Protein AF-A0A7S3K540-F1 (afdb_monomer)

Sequence (137 aa):
GKLEIETKPHGHGDVHTLLHQHGVIQKWAKMEKRWVIFFQDTNALVFRALPSALGVSVRKDFDVNSICVPRKPGEAMGGIATLTNEAVNQKITINVEYNQLDPLLKASWNENGDVADKSGNSFFPGNSNIILIKVST

Mean predicted aligned error: 4.02 Å

InterPro domains:
  IPR029044 Nucleotide-diphospho-sugar transferases [G3DSA:3.90.550.10] (1-137)
  IPR029044 Nucleotide-diphospho-sugar transferases [SSF53448] (2-135)
  IPR039741 UDP-sugar pyrophosphorylase [PTHR11952] (6-134)

Solvent-accessible surface area (backbone atoms only — not comparable to full-atom values): 8252 Å² total; per-residue (Å²): 126,102,81,72,82,90,81,75,85,92,56,82,70,52,57,59,58,53,35,58,77,68,46,46,60,62,51,38,47,76,68,70,41,56,66,48,75,49,72,59,97,84,55,77,69,52,69,75,47,46,65,58,52,50,55,46,32,65,76,67,69,44,62,64,47,71,49,62,44,91,27,50,50,87,44,98,48,23,27,45,44,74,50,70,44,75,93,75,72,44,76,48,78,42,78,35,52,43,91,53,38,37,66,50,26,34,74,74,75,34,79,85,24,58,48,58,46,99,88,61,27,27,86,41,40,18,52,69,68,28,40,37,36,52,63,68,131

Radius of gyration: 18.24 Å; Cα contacts (8 Å, |Δi|>4): 176; chains: 1; bounding box: 40×59×42 Å

Structure (mmCIF, N/CA/C/O backbone):
data_AF-A0A7S3K540-F1
#
_entry.id   AF-A0A7S3K540-F1
#
loop_
_atom_site.group_PDB
_atom_site.id
_atom_site.type_symbol
_atom_site.label_atom_id
_atom_site.label_alt_id
_atom_site.label_comp_id
_atom_site.label_asym_id
_atom_site.label_entity_id
_atom_site.label_seq_id
_atom_site.pdbx_PDB_ins_code
_atom_site.Cartn_x
_atom_site.Cartn_y
_atom_site.Cartn_z
_atom_site.occupancy
_atom_site.B_iso_or_equiv
_atom_site.auth_seq_id
_atom_site.auth_comp_id
_atom_site.auth_asym_id
_atom_site.auth_atom_id
_atom_site.pdbx_PDB_model_num
ATOM 1 N N . GLY A 1 1 ? -8.451 41.024 10.438 1.00 51.84 1 GLY A N 1
ATOM 2 C CA . GLY A 1 1 ? -7.221 41.783 10.751 1.00 51.84 1 GLY A CA 1
ATOM 3 C C . GLY A 1 1 ? -6.038 40.921 10.366 1.00 51.84 1 GLY A C 1
ATOM 4 O O . GLY A 1 1 ? -6.120 39.719 10.538 1.00 51.84 1 GLY A O 1
ATOM 5 N N . LYS A 1 2 ? -4.993 41.496 9.768 1.00 71.31 2 LYS A N 1
ATOM 6 C CA . LYS A 1 2 ? -3.920 40.785 9.044 1.00 71.31 2 LYS A CA 1
ATOM 7 C C . LYS A 1 2 ? -2.834 40.191 9.976 1.00 71.31 2 LYS A C 1
ATOM 9 O O . LYS A 1 2 ? -1.682 40.592 9.887 1.00 71.31 2 LYS A O 1
ATOM 14 N N . LEU A 1 3 ? -3.203 39.278 10.883 1.00 84.75 3 LEU A N 1
ATOM 15 C CA . LEU A 1 3 ? -2.280 38.542 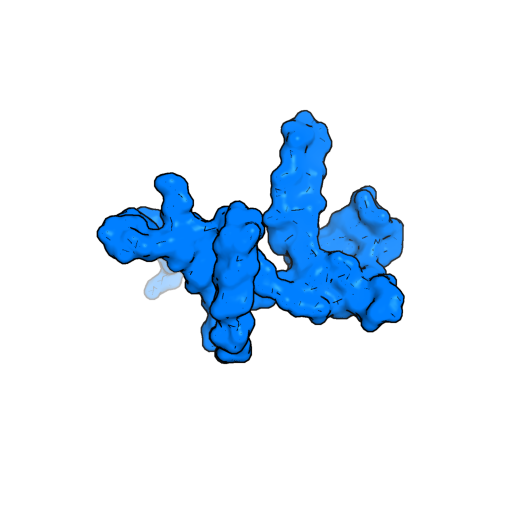11.776 1.00 84.75 3 LEU A CA 1
ATOM 16 C C . LEU A 1 3 ? -2.779 37.109 12.072 1.00 84.75 3 LEU A C 1
ATOM 18 O O . LEU A 1 3 ? -2.768 36.662 13.215 1.00 84.75 3 LEU A O 1
ATOM 22 N N . GLU A 1 4 ? -3.261 36.393 11.060 1.00 88.69 4 GLU A N 1
ATOM 23 C CA . GLU A 1 4 ? -3.675 34.990 11.209 1.00 88.69 4 GLU A CA 1
ATOM 24 C C . GLU A 1 4 ? -2.592 34.050 10.665 1.00 88.69 4 GLU A C 1
ATOM 26 O O . GLU A 1 4 ? -1.883 34.392 9.716 1.00 88.69 4 GLU A O 1
ATOM 31 N N . ILE A 1 5 ? -2.450 32.874 11.285 1.00 93.00 5 ILE A N 1
ATOM 32 C CA . ILE A 1 5 ? -1.531 31.827 10.825 1.00 93.00 5 ILE A CA 1
ATOM 33 C C . ILE A 1 5 ? -2.097 31.222 9.537 1.00 93.00 5 ILE A C 1
ATOM 35 O O . ILE A 1 5 ? -3.251 30.793 9.506 1.00 93.00 5 ILE A O 1
ATOM 39 N N . GLU A 1 6 ? -1.283 31.159 8.483 1.00 94.31 6 GLU A N 1
ATOM 40 C CA . GLU A 1 6 ? -1.650 30.441 7.261 1.00 94.31 6 GLU A CA 1
ATOM 41 C C . GLU A 1 6 ? -1.755 28.940 7.558 1.00 94.31 6 GLU A C 1
ATOM 43 O O . GLU A 1 6 ? -0.840 28.338 8.122 1.00 94.31 6 GLU A O 1
ATOM 48 N N . THR A 1 7 ? -2.871 28.325 7.172 1.00 94.56 7 THR A N 1
ATOM 49 C CA . THR A 1 7 ? -3.123 26.899 7.398 1.00 94.56 7 THR A CA 1
ATOM 50 C C . THR A 1 7 ? -3.430 26.185 6.087 1.00 94.56 7 THR A C 1
ATOM 52 O O . THR A 1 7 ? -3.984 26.764 5.151 1.00 94.56 7 THR A O 1
ATOM 55 N N . LYS A 1 8 ? -3.057 24.904 6.019 1.00 96.12 8 LYS A N 1
ATOM 56 C CA . LYS A 1 8 ? -3.414 23.973 4.944 1.00 96.12 8 LYS A CA 1
ATOM 57 C C . LYS A 1 8 ? -3.811 22.632 5.563 1.00 96.12 8 LYS A C 1
ATOM 59 O O . LYS A 1 8 ? -3.308 22.307 6.640 1.00 96.12 8 LYS A O 1
ATOM 64 N N . PRO A 1 9 ? -4.683 21.848 4.911 1.00 95.00 9 PRO A N 1
ATOM 65 C CA . PRO A 1 9 ? -4.959 20.485 5.345 1.00 95.00 9 PRO A CA 1
ATOM 66 C C . PRO A 1 9 ? -3.671 19.657 5.380 1.00 95.00 9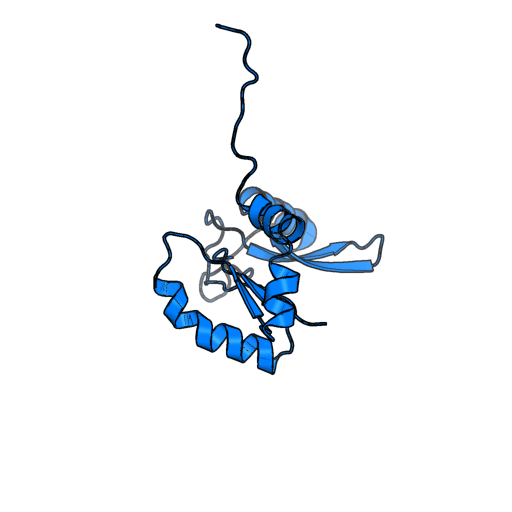 PRO A C 1
ATOM 68 O O . PRO A 1 9 ? -2.842 19.765 4.477 1.00 95.00 9 PRO A O 1
ATOM 71 N N . HIS A 1 10 ? -3.517 18.822 6.404 1.00 95.38 10 HIS A N 1
ATOM 72 C CA . HIS A 1 10 ? -2.329 17.984 6.579 1.00 95.38 10 HIS A CA 1
ATOM 73 C C . HIS A 1 10 ? -2.354 16.738 5.671 1.00 95.38 10 HIS A C 1
ATOM 75 O O . HIS A 1 10 ? -1.311 16.263 5.228 1.00 95.38 10 HIS A O 1
ATOM 81 N N . GLY A 1 11 ? -3.551 16.258 5.320 1.00 94.56 11 GLY A N 1
ATOM 82 C CA . GLY A 1 11 ? -3.769 15.179 4.355 1.00 94.56 11 GLY A CA 1
ATOM 83 C C . GLY A 1 11 ? -4.719 14.107 4.884 1.00 94.56 11 GLY A C 1
ATOM 84 O O . GLY A 1 11 ? -5.157 14.142 6.031 1.00 94.56 11 GLY A O 1
ATOM 85 N N . HIS A 1 12 ? -5.040 13.117 4.050 1.00 95.38 12 HIS A N 1
ATOM 86 C CA . HIS A 1 12 ? -6.001 12.064 4.411 1.00 95.38 12 HIS A CA 1
ATOM 87 C C . HIS A 1 12 ? -5.515 11.139 5.544 1.00 95.38 12 HIS A C 1
ATOM 89 O O . HIS A 1 12 ? -6.324 10.432 6.139 1.00 95.38 12 HIS A O 1
ATOM 95 N N . GLY A 1 13 ? -4.218 11.153 5.876 1.00 95.25 13 GLY A N 1
ATOM 96 C CA . GLY A 1 13 ? -3.657 10.388 6.995 1.00 95.25 13 GLY A CA 1
ATOM 97 C C . GLY A 1 13 ? -4.215 10.783 8.369 1.00 95.25 13 GLY A C 1
ATOM 98 O O . GLY A 1 13 ? -4.238 9.946 9.274 1.00 95.25 13 GLY A O 1
ATOM 99 N N . ASP A 1 14 ? -4.750 12.003 8.513 1.00 97.31 14 ASP A N 1
ATOM 100 C CA . ASP A 1 14 ? -5.357 12.493 9.761 1.00 97.31 14 ASP A CA 1
ATOM 101 C C . ASP A 1 14 ? -6.511 11.612 10.250 1.00 97.31 14 ASP A C 1
ATOM 103 O O . ASP A 1 14 ? -6.794 11.570 11.450 1.00 97.31 14 ASP A O 1
ATOM 107 N N . VAL A 1 15 ? -7.145 10.849 9.350 1.00 97.00 15 VAL A N 1
ATOM 108 C CA . VAL A 1 15 ? -8.213 9.908 9.701 1.00 97.00 15 VAL A CA 1
ATOM 109 C C . VAL A 1 15 ? -7.786 8.947 10.814 1.00 97.00 15 VAL A C 1
ATOM 111 O O . VAL A 1 15 ? -8.575 8.668 11.713 1.00 97.00 15 VAL A O 1
ATOM 114 N N . HIS A 1 16 ? -6.536 8.478 10.817 1.00 96.25 16 HIS A N 1
ATOM 115 C CA . HIS A 1 16 ? -6.060 7.522 11.817 1.00 96.25 16 HIS A CA 1
ATOM 116 C C . HIS A 1 16 ? -5.929 8.171 13.201 1.00 96.25 16 HIS A C 1
ATOM 118 O O . HIS A 1 16 ? -6.374 7.595 14.197 1.00 96.25 16 HIS A O 1
ATOM 124 N N . THR A 1 17 ? -5.403 9.398 13.256 1.00 96.62 17 THR A N 1
ATOM 125 C CA . THR A 1 17 ? -5.328 10.199 14.485 1.00 96.62 17 THR A CA 1
ATOM 126 C C . THR A 1 17 ? -6.723 10.498 15.023 1.00 96.62 17 THR A C 1
ATOM 128 O O . THR A 1 17 ? -6.984 10.292 16.207 1.00 96.62 17 THR A O 1
ATOM 131 N N . LEU A 1 18 ? -7.650 10.908 14.153 1.00 97.44 18 LEU A N 1
ATOM 132 C CA . LEU A 1 18 ? -9.029 11.212 14.532 1.00 97.44 18 LEU A CA 1
ATOM 133 C C . LEU A 1 18 ? -9.756 9.977 15.079 1.00 97.44 18 LEU A C 1
ATOM 135 O O . LEU A 1 18 ? -10.412 10.070 16.119 1.00 97.44 18 LEU A O 1
ATOM 139 N N . LEU A 1 19 ? -9.609 8.816 14.432 1.00 96.62 19 LEU A N 1
ATOM 140 C CA . LEU A 1 19 ? -10.190 7.552 14.897 1.00 96.62 19 LEU A CA 1
ATOM 141 C C . LEU A 1 19 ? -9.654 7.143 16.274 1.00 96.62 19 LEU A C 1
ATOM 143 O O . LEU A 1 19 ? -10.429 6.664 17.107 1.00 96.62 19 LEU A O 1
ATOM 147 N N . HIS A 1 20 ? -8.355 7.346 16.516 1.00 94.81 20 HIS A N 1
ATOM 148 C CA . HIS A 1 20 ? -7.724 7.070 17.804 1.00 94.81 20 HIS A CA 1
ATOM 149 C C . HIS A 1 20 ? -8.223 8.023 18.899 1.00 94.81 20 HIS A C 1
ATOM 151 O O . HIS A 1 20 ? -8.714 7.566 19.930 1.00 94.81 20 HIS A O 1
ATOM 157 N N . GLN A 1 21 ? -8.164 9.336 18.657 1.00 97.38 21 GLN A N 1
ATOM 158 C CA . GLN A 1 21 ? -8.548 10.370 19.626 1.00 97.38 21 GLN A CA 1
ATOM 159 C C . GLN A 1 21 ? -10.016 10.274 20.055 1.00 97.38 21 GLN A C 1
ATOM 161 O O . GLN A 1 21 ? -10.341 10.538 21.209 1.00 97.38 21 GLN A O 1
ATOM 166 N N . HIS A 1 22 ? -10.902 9.865 19.145 1.00 97.38 22 HIS A N 1
ATOM 167 C CA . HIS A 1 22 ? -12.339 9.766 19.414 1.00 97.38 22 HIS A CA 1
ATOM 168 C C . HIS A 1 22 ? -12.784 8.360 19.845 1.00 97.38 22 HIS A C 1
ATOM 170 O O . HIS A 1 22 ? -13.983 8.093 19.940 1.00 97.38 22 HIS A O 1
ATOM 176 N N . GLY A 1 23 ? -11.847 7.438 20.092 1.00 95.88 23 GLY A N 1
ATOM 177 C CA . GLY A 1 23 ? -12.161 6.099 20.591 1.00 95.88 23 GLY A CA 1
ATOM 178 C C . GLY A 1 23 ? -12.978 5.234 19.617 1.00 95.88 23 GLY A C 1
ATOM 179 O O . GLY A 1 23 ? -13.689 4.315 20.038 1.00 95.88 23 GLY A O 1
ATOM 180 N N . VAL A 1 24 ? -12.946 5.549 18.317 1.00 96.31 24 VAL A N 1
ATOM 181 C CA . VAL A 1 24 ? -13.836 4.937 17.317 1.00 96.31 24 VAL A CA 1
ATOM 182 C C . VAL A 1 24 ? -13.478 3.470 17.098 1.00 96.31 24 VAL A C 1
ATOM 184 O O . VAL A 1 24 ? -14.369 2.623 17.029 1.00 96.31 24 VAL A O 1
ATOM 187 N N . ILE A 1 25 ? -12.182 3.151 17.070 1.00 92.50 25 ILE A N 1
ATOM 188 C CA . ILE A 1 25 ? -11.700 1.772 16.922 1.00 92.50 25 ILE A CA 1
ATOM 189 C C . ILE A 1 25 ? -12.156 0.907 18.104 1.00 92.50 25 ILE A C 1
ATOM 191 O O . ILE A 1 25 ? -12.676 -0.188 17.909 1.00 92.50 25 ILE A O 1
ATOM 195 N N . GLN A 1 26 ? -12.055 1.421 19.332 1.00 92.56 26 GLN A N 1
ATOM 196 C CA . GLN A 1 26 ? -12.492 0.735 20.551 1.00 92.56 26 GLN A CA 1
ATOM 197 C C . GLN A 1 26 ? -14.006 0.522 20.551 1.00 92.56 26 GLN A C 1
ATOM 199 O O . GLN A 1 26 ? -14.489 -0.527 20.977 1.00 92.56 26 GLN A O 1
ATOM 204 N N . LYS A 1 27 ? -14.773 1.499 20.052 1.00 95.31 27 LYS A N 1
ATOM 205 C CA . LYS A 1 27 ? -16.216 1.346 19.850 1.00 95.31 27 LYS A CA 1
ATOM 206 C C . LYS A 1 27 ? -16.517 0.221 18.857 1.00 95.31 27 LYS A C 1
ATOM 208 O O . LYS A 1 27 ? -17.357 -0.622 19.151 1.00 95.31 27 LYS A O 1
ATOM 213 N N . TRP A 1 28 ? -15.834 0.174 17.715 1.00 95.25 28 TRP A N 1
ATOM 214 C CA . TRP A 1 28 ? -16.008 -0.894 16.727 1.00 95.25 28 TRP A CA 1
ATOM 215 C C . TRP A 1 28 ? -15.618 -2.271 17.266 1.00 95.25 28 TRP A C 1
ATOM 217 O O . TRP A 1 28 ? -16.350 -3.229 17.027 1.00 95.25 28 TRP A O 1
ATOM 227 N N . ALA A 1 29 ? -14.542 -2.361 18.050 1.00 91.69 29 ALA A N 1
ATOM 228 C CA . ALA A 1 29 ? -14.141 -3.594 18.720 1.00 91.69 29 ALA A CA 1
ATOM 229 C C . ALA A 1 29 ? -15.223 -4.090 19.698 1.00 91.69 29 ALA A C 1
ATOM 231 O O . ALA A 1 29 ? -15.602 -5.256 19.650 1.00 91.69 29 ALA A O 1
ATOM 232 N N . LYS A 1 30 ? -15.812 -3.195 20.508 1.00 94.94 30 LYS A N 1
ATOM 233 C CA . LYS A 1 30 ? -16.960 -3.517 21.386 1.00 94.94 30 LYS A CA 1
ATOM 234 C C . LYS A 1 30 ? -18.217 -3.941 20.617 1.00 94.94 30 LYS A C 1
ATOM 236 O O . LYS A 1 30 ? -19.066 -4.625 21.169 1.00 94.94 30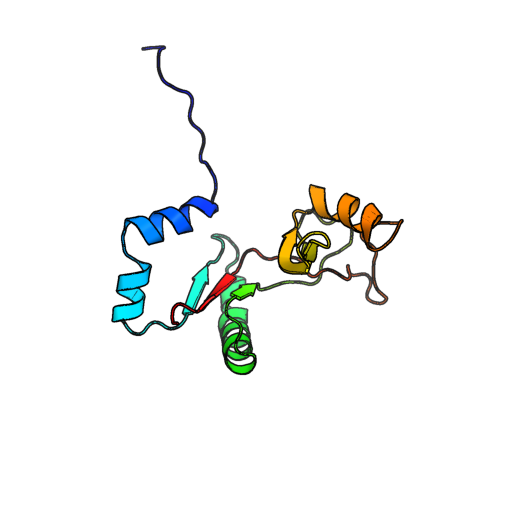 LYS A O 1
ATOM 241 N N . MET A 1 31 ? -18.347 -3.516 19.361 1.00 95.62 31 MET A N 1
ATOM 242 C CA . MET A 1 31 ? -19.411 -3.932 18.438 1.00 95.62 31 MET A CA 1
ATOM 243 C C . MET A 1 31 ? -19.039 -5.190 17.633 1.00 95.62 31 MET A C 1
ATOM 245 O O . MET A 1 31 ? -19.690 -5.474 16.623 1.00 95.62 31 MET A O 1
ATOM 249 N N . GLU A 1 32 ? -17.961 -5.880 18.019 1.00 95.31 32 GLU A N 1
ATOM 250 C CA . GLU A 1 32 ? -17.451 -7.102 17.387 1.00 95.31 32 GLU A CA 1
ATOM 251 C C . GLU A 1 32 ? -17.158 -6.934 15.884 1.00 95.31 32 GLU A C 1
ATOM 253 O O . GLU A 1 32 ? -17.238 -7.871 15.082 1.00 95.31 32 GLU A O 1
ATOM 258 N N . LYS A 1 33 ? -16.812 -5.712 15.456 1.00 95.50 33 LYS A N 1
ATOM 259 C CA . LYS A 1 33 ? -16.358 -5.467 14.084 1.00 95.50 33 LYS A CA 1
ATOM 260 C C . LYS A 1 33 ? -14.936 -5.989 13.944 1.00 95.50 33 LYS A C 1
ATOM 262 O O . LYS A 1 33 ? -14.049 -5.601 14.691 1.00 95.50 33 LYS A O 1
ATOM 267 N N . ARG A 1 34 ? -14.729 -6.858 12.954 1.00 94.56 34 ARG A N 1
ATOM 268 C CA . ARG A 1 34 ? -13.437 -7.521 12.706 1.00 94.56 34 ARG A CA 1
ATOM 269 C C . ARG A 1 34 ? -12.561 -6.798 11.687 1.00 94.56 34 ARG A C 1
ATOM 271 O O . ARG A 1 34 ? -11.350 -6.970 11.707 1.00 94.56 34 ARG A O 1
ATOM 278 N N . TRP A 1 35 ? -13.164 -6.004 10.805 1.00 95.88 35 TRP A N 1
ATOM 279 C CA . TRP A 1 35 ? -12.476 -5.323 9.710 1.00 95.88 35 TRP A CA 1
ATOM 280 C C . TRP A 1 35 ? -13.009 -3.907 9.542 1.00 95.88 35 TRP A C 1
ATOM 282 O O . TRP A 1 35 ? -14.215 -3.678 9.656 1.00 95.88 35 TRP A O 1
ATOM 292 N N . VAL A 1 36 ? -12.107 -2.987 9.219 1.00 96.00 36 VAL A N 1
ATOM 293 C CA . VAL A 1 36 ? -12.410 -1.643 8.728 1.00 96.00 36 VAL A CA 1
ATOM 294 C C . VAL A 1 36 ? -11.898 -1.526 7.297 1.00 96.00 36 VAL A C 1
ATOM 296 O O . VAL A 1 36 ? -10.858 -2.086 6.953 1.00 96.00 36 VAL A O 1
ATOM 299 N N . ILE A 1 37 ? -12.650 -0.822 6.457 1.00 96.19 37 ILE A N 1
ATOM 300 C CA . ILE A 1 37 ? -12.287 -0.563 5.067 1.00 96.19 37 ILE A CA 1
ATOM 301 C C . ILE A 1 37 ? -12.230 0.948 4.878 1.00 96.19 37 ILE A C 1
ATOM 303 O O . ILE A 1 37 ? -13.230 1.634 5.085 1.00 96.19 37 ILE A O 1
ATOM 307 N N . PHE A 1 38 ? -11.069 1.448 4.475 1.00 97.12 38 PHE A N 1
ATOM 308 C CA . PHE A 1 38 ? -10.871 2.823 4.033 1.00 97.12 38 PHE A CA 1
ATOM 309 C C . PHE A 1 38 ? -11.006 2.868 2.515 1.00 97.12 38 PHE A C 1
ATOM 311 O O . PHE A 1 38 ? -10.435 2.026 1.821 1.00 97.12 38 PHE A O 1
ATOM 318 N N . PHE A 1 39 ? -11.772 3.828 2.004 1.00 97.00 39 PHE A N 1
ATOM 319 C CA . PHE A 1 39 ? -12.021 4.003 0.577 1.00 97.00 39 PHE A CA 1
ATOM 320 C C . PHE A 1 39 ? -11.958 5.485 0.190 1.00 97.00 39 PHE A C 1
ATOM 322 O O . PHE A 1 39 ? -12.082 6.353 1.052 1.00 97.00 39 PHE A O 1
ATOM 329 N N . GLN A 1 40 ? -11.763 5.757 -1.102 1.00 94.94 40 GLN A N 1
ATOM 330 C CA . GLN A 1 40 ? -11.729 7.114 -1.655 1.00 94.94 40 GLN A CA 1
ATOM 331 C C . GLN A 1 40 ? -13.118 7.551 -2.137 1.00 94.94 40 GLN A C 1
ATOM 333 O O . GLN A 1 40 ? -13.919 6.729 -2.587 1.00 94.94 40 GLN A O 1
ATOM 338 N N . ASP A 1 41 ? -13.382 8.852 -2.066 1.00 95.62 41 ASP A N 1
ATOM 339 C CA . ASP A 1 41 ? -14.680 9.489 -2.333 1.00 95.62 41 ASP A CA 1
ATOM 340 C C . ASP A 1 41 ? -15.262 9.227 -3.736 1.00 95.62 41 ASP A C 1
ATOM 342 O O . ASP A 1 41 ? -16.479 9.153 -3.905 1.00 95.62 41 ASP A O 1
ATOM 346 N N . THR A 1 42 ? -14.402 9.047 -4.735 1.00 94.81 42 THR A N 1
ATOM 347 C CA . THR A 1 42 ? -14.754 9.080 -6.163 1.00 94.81 42 THR A CA 1
ATOM 348 C C . THR A 1 42 ? -14.562 7.744 -6.885 1.00 94.81 42 THR A C 1
ATOM 350 O O . THR A 1 42 ? -14.755 7.660 -8.096 1.00 94.81 42 THR A O 1
ATOM 353 N N . ASN A 1 43 ? -14.259 6.658 -6.164 1.00 93.69 43 ASN A N 1
ATOM 354 C CA . ASN A 1 43 ? -14.124 5.318 -6.744 1.00 93.69 43 ASN A CA 1
ATOM 355 C C . ASN A 1 43 ? -15.281 4.390 -6.339 1.00 93.69 43 ASN A C 1
ATOM 357 O O . ASN A 1 43 ? -15.113 3.464 -5.548 1.00 93.69 43 ASN A O 1
ATOM 361 N N . ALA A 1 44 ? -16.465 4.589 -6.921 1.00 94.31 44 ALA A N 1
ATOM 362 C CA . ALA A 1 44 ? -17.634 3.749 -6.631 1.00 94.31 44 ALA A CA 1
ATOM 363 C C . ALA A 1 44 ? -17.472 2.278 -7.076 1.00 94.31 44 ALA A C 1
ATOM 365 O O . ALA A 1 44 ? -18.162 1.388 -6.577 1.00 94.31 44 ALA A O 1
ATOM 366 N N . LEU A 1 45 ? -16.563 1.985 -8.012 1.00 94.12 45 LEU A N 1
ATOM 367 C CA . LEU A 1 45 ? -16.357 0.623 -8.513 1.00 94.12 45 LEU A CA 1
ATOM 368 C C . LEU A 1 45 ? -15.729 -0.297 -7.463 1.00 94.12 45 LEU A C 1
ATOM 370 O O . LEU A 1 45 ? -15.927 -1.514 -7.528 1.00 94.12 45 LEU A O 1
ATOM 374 N N . VAL A 1 46 ? -15.040 0.271 -6.468 1.00 95.00 46 VAL A N 1
ATOM 375 C CA . VAL A 1 46 ? -14.385 -0.486 -5.398 1.00 95.00 46 VAL A CA 1
ATOM 376 C C . VAL A 1 46 ? -15.343 -1.415 -4.657 1.00 95.00 46 VAL A C 1
ATOM 378 O O . VAL A 1 46 ? -14.967 -2.533 -4.309 1.00 95.00 46 VAL A O 1
ATOM 381 N N . PHE A 1 47 ? -16.604 -1.010 -4.479 1.00 96.12 47 PHE A N 1
ATOM 382 C CA . PHE A 1 47 ? -17.598 -1.785 -3.737 1.00 96.12 47 PHE A CA 1
ATOM 383 C C . PHE A 1 47 ? -17.878 -3.155 -4.370 1.00 96.12 47 PHE A C 1
ATOM 385 O O . PHE A 1 47 ? -18.288 -4.076 -3.667 1.00 96.12 47 PHE A O 1
ATOM 392 N N . ARG A 1 48 ? -17.579 -3.337 -5.666 1.00 96.81 48 ARG A N 1
ATOM 393 C CA . ARG A 1 48 ? -17.641 -4.649 -6.334 1.00 96.81 48 ARG A CA 1
ATOM 394 C C . ARG A 1 48 ? -16.480 -5.570 -5.951 1.00 96.81 48 ARG A C 1
ATOM 396 O O . ARG A 1 48 ? -16.647 -6.784 -5.949 1.00 96.81 48 ARG A O 1
ATOM 403 N N . ALA A 1 49 ? -15.318 -5.009 -5.621 1.00 96.25 49 ALA A N 1
ATOM 404 C CA . ALA A 1 49 ? -14.122 -5.756 -5.241 1.00 96.25 49 ALA A CA 1
ATOM 405 C C . ALA A 1 49 ? -14.052 -6.055 -3.733 1.00 96.25 49 ALA A C 1
ATOM 407 O O . ALA A 1 49 ? -13.425 -7.041 -3.346 1.00 96.25 49 ALA A O 1
ATOM 408 N N . LEU A 1 50 ? -14.707 -5.248 -2.884 1.00 96.38 50 LEU A N 1
ATOM 409 C CA . LEU A 1 50 ? -14.620 -5.382 -1.422 1.00 96.38 50 LEU A CA 1
ATO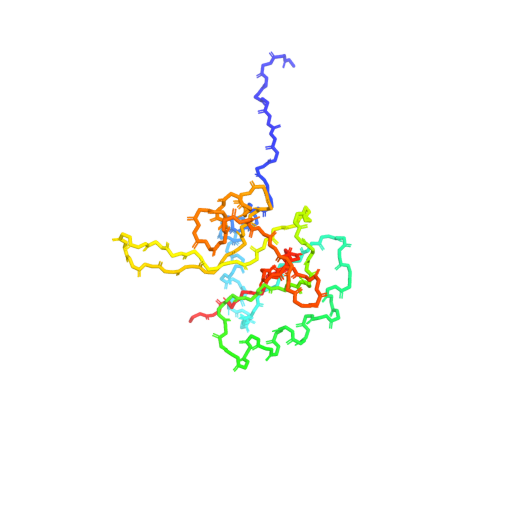M 410 C C . LEU A 1 50 ? -14.979 -6.781 -0.888 1.00 96.38 50 LEU A C 1
ATOM 412 O O . LEU A 1 50 ? -14.215 -7.278 -0.058 1.00 96.38 50 LEU A O 1
ATOM 416 N N . PRO A 1 51 ? -16.058 -7.462 -1.337 1.00 97.00 51 PRO A N 1
ATOM 417 C CA . PRO A 1 51 ? -16.375 -8.800 -0.832 1.00 97.00 51 PRO A CA 1
ATOM 418 C C . PRO A 1 51 ? -15.261 -9.812 -1.121 1.00 97.00 51 PRO A C 1
ATOM 420 O O . PRO A 1 51 ? -14.877 -10.592 -0.248 1.00 97.00 51 PRO A O 1
ATOM 423 N N . SER A 1 52 ? -14.694 -9.758 -2.330 1.00 97.50 52 SER A N 1
ATOM 424 C CA . SER A 1 52 ? -13.576 -10.610 -2.735 1.00 97.50 52 SER A CA 1
ATOM 425 C C . SER A 1 52 ? -12.310 -10.285 -1.946 1.00 97.50 52 SER A C 1
ATOM 427 O O . SER A 1 52 ? -11.667 -11.202 -1.437 1.00 97.50 52 SER A O 1
ATOM 429 N N . ALA A 1 53 ? -11.981 -8.998 -1.791 1.00 97.56 53 ALA A N 1
ATOM 430 C CA . ALA A 1 53 ? -10.820 -8.548 -1.027 1.00 97.56 53 ALA A CA 1
ATOM 431 C C . ALA A 1 53 ? -10.903 -9.001 0.437 1.00 97.56 53 ALA A C 1
ATOM 433 O O . ALA A 1 53 ? -9.960 -9.607 0.939 1.00 97.56 53 ALA A O 1
ATOM 434 N N . LEU A 1 54 ? -12.056 -8.817 1.087 1.00 97.81 54 LEU A N 1
ATOM 435 C CA . LEU A 1 54 ? -12.296 -9.282 2.453 1.00 97.81 54 LEU A CA 1
ATOM 436 C C . LEU A 1 54 ? -12.174 -10.808 2.564 1.00 97.81 54 LEU A C 1
ATOM 438 O O . LEU A 1 54 ? -11.517 -11.317 3.471 1.00 97.81 54 LEU A O 1
ATOM 442 N N . GLY A 1 55 ? -12.768 -11.549 1.625 1.00 98.19 55 GLY A N 1
ATOM 443 C CA . GLY A 1 55 ? -12.671 -13.008 1.593 1.00 98.19 55 GLY A CA 1
ATOM 444 C C . GLY A 1 55 ? -11.242 -13.518 1.381 1.00 98.19 55 GLY A C 1
ATOM 445 O O . GLY A 1 55 ? -10.903 -14.600 1.862 1.00 98.19 55 GLY A O 1
ATOM 446 N N . VAL A 1 56 ? -10.394 -12.771 0.669 1.00 98.06 56 VAL A N 1
ATOM 447 C CA . VAL A 1 56 ? -8.956 -13.057 0.560 1.00 98.06 56 VAL A CA 1
ATOM 448 C C . VAL A 1 56 ? -8.250 -12.743 1.874 1.00 98.06 56 VAL A C 1
ATOM 450 O O . VAL A 1 56 ? -7.528 -13.608 2.362 1.00 98.06 56 VAL A O 1
ATOM 453 N N . SER A 1 57 ? -8.500 -11.577 2.479 1.00 97.69 57 SER A N 1
ATOM 454 C CA . SER A 1 57 ? -7.867 -11.198 3.747 1.00 97.69 57 SER A CA 1
ATOM 455 C C . SER A 1 57 ? -8.157 -12.203 4.861 1.00 97.69 57 SER A C 1
ATOM 457 O O . SER A 1 57 ? -7.253 -12.559 5.604 1.00 97.69 57 SER A O 1
ATOM 459 N N . VAL A 1 58 ? -9.385 -12.730 4.936 1.00 97.00 58 VAL A N 1
ATOM 460 C CA . VAL A 1 58 ? -9.746 -13.791 5.892 1.00 97.00 58 VAL A CA 1
ATOM 461 C C . VAL A 1 58 ? -9.018 -15.099 5.582 1.00 97.00 58 VAL A C 1
ATOM 463 O O . VAL A 1 58 ? -8.469 -15.723 6.481 1.00 97.00 58 VAL A O 1
ATOM 466 N N . ARG A 1 59 ? -8.994 -15.533 4.315 1.00 98.06 59 ARG A N 1
ATOM 467 C CA . ARG A 1 59 ? -8.367 -16.811 3.925 1.00 98.06 59 ARG A CA 1
ATOM 468 C C . ARG A 1 59 ? -6.845 -16.811 4.056 1.00 98.06 59 ARG A C 1
ATOM 470 O O . ARG A 1 59 ? -6.259 -17.879 4.194 1.00 98.06 59 ARG A O 1
ATOM 477 N N . LYS A 1 60 ? -6.215 -15.645 3.932 1.00 97.31 60 LYS A N 1
ATOM 478 C CA . LYS A 1 60 ? -4.759 -15.466 4.011 1.00 97.31 60 LYS A CA 1
ATOM 479 C C . LYS A 1 60 ? -4.286 -14.888 5.343 1.00 97.31 60 LYS A C 1
ATOM 481 O O . LYS A 1 60 ? -3.086 -14.727 5.510 1.00 97.31 60 LYS A O 1
ATOM 486 N N . ASP A 1 61 ? -5.219 -14.608 6.249 1.00 96.06 61 ASP A N 1
ATOM 487 C CA . ASP A 1 61 ? -4.978 -14.004 7.558 1.00 96.06 61 ASP A CA 1
ATOM 488 C C . ASP A 1 61 ? -4.153 -12.705 7.500 1.00 96.06 61 ASP A C 1
ATOM 490 O O . ASP A 1 61 ? -3.190 -12.513 8.232 1.00 96.06 61 ASP A O 1
ATOM 494 N N . PHE A 1 62 ? -4.510 -11.801 6.584 1.00 96.38 62 PHE A N 1
ATOM 495 C CA . PHE A 1 62 ? -3.799 -10.530 6.417 1.00 96.38 62 PHE A CA 1
ATOM 496 C C . PHE A 1 62 ? -4.242 -9.481 7.438 1.00 96.38 62 PHE A C 1
ATOM 498 O O . PHE A 1 62 ? -5.410 -9.120 7.465 1.00 96.38 62 PHE A O 1
ATOM 505 N N . ASP A 1 63 ? -3.326 -8.883 8.196 1.00 96.19 63 ASP A N 1
ATOM 506 C CA . ASP A 1 63 ? -3.687 -7.756 9.074 1.00 96.19 63 ASP A CA 1
ATOM 507 C C . ASP A 1 63 ? -4.024 -6.482 8.286 1.00 96.19 63 ASP A C 1
ATOM 509 O O . ASP A 1 63 ? -4.899 -5.707 8.679 1.00 96.19 63 ASP A O 1
ATOM 513 N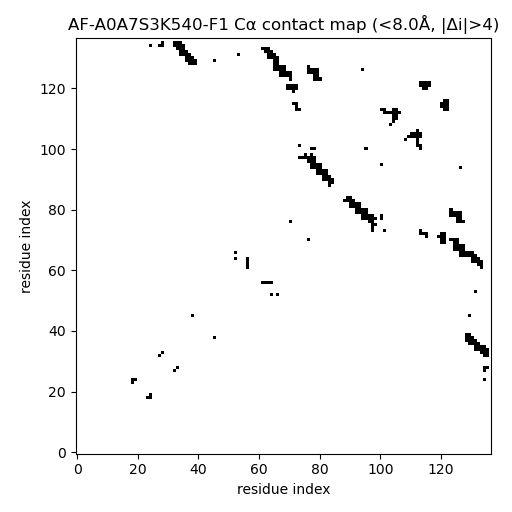 N . VAL A 1 64 ? -3.367 -6.297 7.138 1.00 97.00 64 VAL A N 1
ATOM 514 C CA . VAL A 1 64 ? -3.593 -5.195 6.198 1.00 97.00 64 VAL A CA 1
ATOM 515 C C . VAL A 1 64 ? -3.636 -5.745 4.773 1.00 97.00 64 VAL A C 1
ATOM 517 O O . VAL A 1 64 ? -2.790 -6.551 4.388 1.00 97.00 64 VAL A O 1
ATOM 520 N N . ASN A 1 65 ? -4.608 -5.304 3.974 1.00 97.62 65 ASN A N 1
ATOM 521 C CA . ASN A 1 65 ? -4.729 -5.665 2.562 1.00 97.62 65 ASN A CA 1
ATOM 522 C C . ASN A 1 65 ? -5.091 -4.434 1.717 1.00 97.62 65 ASN A C 1
ATOM 524 O O . ASN A 1 65 ? -6.158 -3.845 1.903 1.00 97.62 65 ASN A O 1
ATOM 528 N N . SER A 1 66 ? -4.214 -4.072 0.780 1.00 97.44 66 SER A N 1
ATOM 529 C CA . SER A 1 66 ? -4.428 -2.974 -0.165 1.00 97.44 66 SER A CA 1
ATOM 530 C C . SER A 1 66 ? -5.009 -3.498 -1.473 1.00 97.44 66 SER A C 1
ATOM 532 O O . SER A 1 66 ? -4.431 -4.379 -2.114 1.00 97.44 66 SER A O 1
ATOM 534 N N . ILE A 1 67 ? -6.124 -2.924 -1.923 1.00 97.50 67 ILE A N 1
ATOM 535 C CA . ILE A 1 67 ? -6.647 -3.236 -3.255 1.00 97.50 67 ILE A CA 1
ATOM 536 C C . ILE A 1 67 ? -5.776 -2.538 -4.292 1.00 97.50 67 ILE A C 1
ATOM 538 O O . ILE A 1 67 ? -5.535 -1.330 -4.218 1.00 97.50 67 ILE A O 1
ATOM 542 N N . CYS A 1 68 ? -5.330 -3.308 -5.277 1.00 97.12 68 CYS A N 1
ATOM 543 C CA . CYS A 1 68 ? -4.454 -2.820 -6.326 1.00 97.12 68 CYS A CA 1
ATOM 544 C C . CYS A 1 68 ? -5.035 -3.072 -7.715 1.00 97.12 68 CYS A C 1
ATOM 546 O O . CYS A 1 68 ? -5.916 -3.917 -7.894 1.00 97.12 68 CYS A O 1
ATOM 548 N N . VAL A 1 69 ? -4.491 -2.367 -8.702 1.00 96.50 69 VAL A N 1
ATOM 549 C CA . VAL A 1 69 ? -4.767 -2.583 -10.125 1.00 96.50 69 VAL A CA 1
ATOM 550 C C . VAL A 1 69 ? -3.455 -2.757 -10.898 1.00 96.50 69 VAL A C 1
ATOM 552 O O . VAL A 1 69 ? -2.409 -2.284 -10.442 1.00 96.50 69 VAL A O 1
ATOM 555 N N . PRO A 1 70 ? -3.461 -3.439 -12.058 1.00 97.19 70 PRO A N 1
ATOM 556 C CA . PRO A 1 70 ? -2.319 -3.401 -12.963 1.00 97.19 70 PRO A CA 1
ATOM 557 C C . PRO A 1 70 ? -2.022 -1.950 -13.349 1.00 97.19 70 PRO A C 1
ATOM 559 O O . PRO A 1 70 ? -2.938 -1.226 -13.731 1.00 97.19 70 PRO A O 1
ATOM 562 N N . ARG A 1 71 ? -0.756 -1.542 -13.253 1.00 96.62 71 ARG A N 1
ATOM 563 C CA . ARG A 1 71 ? -0.306 -0.187 -13.601 1.00 96.62 71 ARG A CA 1
ATOM 564 C C . ARG A 1 71 ? 0.744 -0.217 -14.694 1.00 96.62 71 ARG A C 1
ATOM 566 O O . ARG A 1 71 ? 1.452 -1.217 -14.835 1.00 96.62 71 ARG A O 1
ATOM 573 N N . LYS A 1 72 ? 0.867 0.862 -15.460 1.00 97.06 72 LYS A N 1
ATOM 574 C CA . LYS A 1 72 ? 1.951 1.020 -16.439 1.00 97.06 72 LYS A CA 1
ATOM 575 C C . LYS A 1 72 ? 3.185 1.642 -15.781 1.00 97.06 72 LYS A C 1
ATOM 577 O O . LYS A 1 72 ? 3.039 2.447 -14.859 1.00 97.06 72 LYS A O 1
ATOM 582 N N . PRO A 1 73 ? 4.402 1.301 -16.237 1.00 96.19 73 PRO A N 1
ATOM 583 C CA . PRO A 1 73 ? 5.589 2.006 -15.783 1.00 96.19 73 PRO A CA 1
ATOM 584 C C . PRO A 1 73 ? 5.485 3.515 -16.013 1.00 96.19 73 PRO A C 1
ATOM 586 O O . PRO A 1 73 ? 5.013 3.950 -17.064 1.00 96.19 73 PRO A O 1
ATOM 589 N N . GLY A 1 74 ? 5.894 4.308 -15.022 1.00 90.31 74 GLY A N 1
ATOM 590 C CA . GLY A 1 74 ? 5.799 5.774 -15.067 1.00 90.31 74 GLY A CA 1
ATOM 591 C C . GLY A 1 74 ? 4.389 6.357 -14.888 1.00 90.31 74 GLY A C 1
ATOM 592 O O . GLY A 1 74 ? 4.233 7.576 -14.920 1.00 90.31 74 GLY A O 1
ATOM 593 N N . GLU A 1 75 ? 3.360 5.531 -14.675 1.00 93.75 75 GLU A N 1
ATOM 594 C CA . GLU A 1 75 ? 2.018 6.012 -14.334 1.00 93.75 75 GLU A CA 1
ATOM 595 C C . GLU A 1 75 ? 2.034 6.747 -12.984 1.00 93.75 75 GLU A C 1
ATOM 597 O O . GLU A 1 75 ? 2.704 6.304 -12.045 1.00 93.75 75 GLU A O 1
ATOM 602 N N . ALA A 1 76 ? 1.280 7.850 -12.882 1.00 93.25 76 ALA A N 1
ATOM 603 C CA . ALA A 1 76 ? 1.167 8.704 -11.693 1.00 93.25 76 ALA A CA 1
ATOM 604 C C . ALA A 1 76 ? 0.315 8.058 -10.581 1.00 93.25 76 ALA A C 1
ATOM 606 O O . ALA A 1 76 ? -0.643 8.635 -10.073 1.00 93.25 76 ALA A O 1
ATOM 607 N N . MET A 1 77 ? 0.660 6.822 -10.233 1.00 94.50 77 MET A N 1
ATOM 608 C CA . MET A 1 77 ? 0.050 6.011 -9.193 1.00 94.50 77 MET A CA 1
ATOM 609 C C . MET A 1 77 ? 1.157 5.258 -8.459 1.00 94.50 77 MET A C 1
ATOM 611 O O . MET A 1 77 ? 2.012 4.629 -9.092 1.00 94.50 77 MET A O 1
ATOM 615 N N . GLY A 1 78 ? 1.129 5.321 -7.126 1.00 96.12 78 GLY A N 1
ATOM 616 C CA . GLY A 1 78 ? 2.075 4.607 -6.275 1.00 96.12 78 GLY A CA 1
ATOM 617 C C . GLY A 1 78 ? 2.027 3.092 -6.484 1.00 96.12 78 GLY A C 1
ATOM 618 O O . GLY A 1 78 ? 1.000 2.526 -6.869 1.00 96.12 78 GLY A O 1
ATOM 619 N N . GLY A 1 79 ? 3.158 2.432 -6.251 1.00 97.62 79 GLY A N 1
ATOM 620 C CA . GLY A 1 79 ? 3.296 0.980 -6.351 1.00 97.62 79 GLY A CA 1
ATOM 621 C C . GLY A 1 79 ? 3.386 0.345 -4.969 1.00 97.62 79 GLY A C 1
ATOM 622 O O . GLY A 1 79 ? 4.076 0.865 -4.093 1.00 97.62 79 GLY A O 1
ATOM 623 N N . ILE A 1 80 ? 2.725 -0.796 -4.765 1.00 98.00 80 ILE A N 1
ATOM 624 C CA . ILE A 1 80 ? 2.978 -1.616 -3.576 1.00 98.00 80 ILE A CA 1
ATOM 625 C C . ILE A 1 80 ? 4.306 -2.344 -3.764 1.00 98.00 80 ILE A C 1
ATOM 627 O O . ILE A 1 80 ? 4.463 -3.147 -4.685 1.00 98.00 80 ILE A O 1
ATOM 631 N N . ALA A 1 81 ? 5.247 -2.076 -2.866 1.00 97.25 81 ALA A N 1
ATOM 632 C CA . ALA A 1 81 ? 6.563 -2.694 -2.851 1.00 97.25 81 ALA A CA 1
ATOM 633 C C . ALA A 1 81 ? 6.924 -3.150 -1.434 1.00 97.25 81 ALA A C 1
ATOM 635 O O . ALA A 1 81 ? 6.425 -2.617 -0.439 1.00 97.25 81 ALA A O 1
ATOM 636 N N . THR A 1 82 ? 7.813 -4.136 -1.337 1.00 97.19 82 THR A N 1
ATOM 637 C CA . THR A 1 82 ? 8.427 -4.515 -0.062 1.00 97.19 82 THR A CA 1
ATOM 638 C C . THR A 1 82 ? 9.756 -3.791 0.079 1.00 97.19 82 THR A C 1
ATOM 640 O O . THR A 1 82 ? 10.707 -4.082 -0.642 1.00 97.19 82 THR A O 1
ATOM 643 N N . LEU A 1 83 ? 9.826 -2.869 1.033 1.00 95.94 83 LEU A N 1
ATOM 644 C CA . LEU A 1 83 ? 11.064 -2.211 1.421 1.00 95.94 83 LEU A CA 1
ATOM 645 C C . LEU A 1 83 ? 11.795 -3.094 2.432 1.00 95.94 83 LEU A C 1
ATOM 647 O O . LEU A 1 83 ? 11.192 -3.581 3.391 1.00 95.94 83 LEU A O 1
ATOM 651 N N . THR A 1 84 ? 13.093 -3.295 2.214 1.00 95.31 84 THR A N 1
ATOM 652 C CA . THR A 1 84 ? 13.965 -4.021 3.143 1.00 95.31 84 THR A CA 1
ATOM 653 C C . THR A 1 84 ? 14.944 -3.037 3.760 1.00 95.31 84 THR A C 1
ATOM 655 O O . THR A 1 84 ? 15.699 -2.381 3.050 1.00 95.31 84 THR A O 1
ATOM 658 N N . ASN A 1 85 ? 14.929 -2.932 5.085 1.00 93.69 85 ASN A N 1
ATOM 659 C CA . ASN A 1 85 ? 15.964 -2.241 5.832 1.00 93.69 85 ASN A CA 1
ATOM 660 C C . ASN A 1 85 ? 17.003 -3.274 6.278 1.00 93.69 85 ASN A C 1
ATOM 662 O O . ASN A 1 85 ? 16.775 -4.017 7.234 1.00 93.69 85 ASN A O 1
ATOM 666 N N . GLU A 1 86 ? 18.128 -3.327 5.568 1.00 93.06 86 GLU A N 1
ATOM 667 C CA . GLU A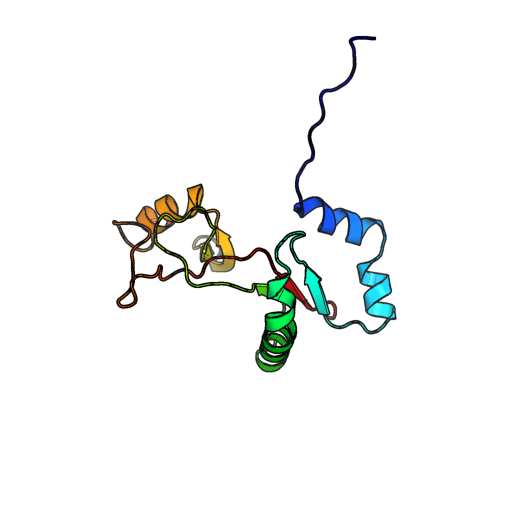 1 86 ? 19.199 -4.298 5.819 1.00 93.06 86 GLU A CA 1
ATOM 668 C C . GLU A 1 86 ? 19.897 -4.075 7.165 1.00 93.06 86 GLU A C 1
ATOM 670 O O . GLU A 1 86 ? 20.271 -5.042 7.822 1.00 93.06 86 GLU A O 1
ATOM 675 N N . ALA A 1 87 ? 20.000 -2.823 7.625 1.00 95.00 87 ALA A N 1
ATOM 676 C CA . ALA A 1 87 ? 20.699 -2.485 8.865 1.00 95.00 87 ALA A CA 1
ATOM 677 C C . ALA A 1 87 ? 20.026 -3.091 10.107 1.00 95.00 87 ALA A C 1
ATOM 679 O O . ALA A 1 87 ? 20.703 -3.453 11.067 1.00 95.00 87 ALA A O 1
ATOM 680 N N . VAL A 1 88 ? 18.695 -3.213 10.083 1.00 95.81 88 VAL A N 1
ATOM 681 C CA . VAL A 1 88 ? 17.903 -3.817 11.171 1.00 95.81 88 VAL A CA 1
ATOM 682 C C . VAL A 1 88 ? 17.220 -5.126 10.763 1.00 95.81 88 VAL A C 1
ATOM 684 O O . VAL A 1 88 ? 16.427 -5.662 11.534 1.00 95.81 88 VAL A O 1
ATOM 687 N N . ASN A 1 89 ? 17.511 -5.647 9.566 1.00 94.50 89 ASN A N 1
ATOM 688 C CA . ASN A 1 89 ? 16.893 -6.842 8.980 1.00 94.50 89 ASN A CA 1
ATOM 689 C C . ASN A 1 89 ? 15.350 -6.852 9.070 1.00 94.50 89 ASN A C 1
ATOM 691 O O . ASN A 1 89 ? 14.730 -7.850 9.445 1.00 94.50 89 ASN A O 1
ATOM 695 N N . GLN A 1 90 ? 14.719 -5.721 8.746 1.00 96.56 90 GLN A N 1
ATOM 696 C CA . GLN A 1 90 ? 13.261 -5.574 8.757 1.00 96.56 90 GLN A CA 1
ATOM 697 C C . GLN A 1 90 ? 12.712 -5.408 7.347 1.00 96.56 90 GLN A C 1
ATOM 699 O O . GLN A 1 90 ? 13.355 -4.828 6.472 1.00 96.56 90 GLN A O 1
ATOM 704 N N . LYS A 1 91 ? 11.489 -5.897 7.142 1.00 96.69 91 LYS A N 1
ATOM 705 C CA . LYS A 1 91 ? 10.759 -5.762 5.884 1.00 96.69 91 LYS A CA 1
ATOM 706 C C . LYS A 1 91 ? 9.391 -5.166 6.144 1.00 96.69 91 LYS A C 1
ATOM 708 O O . LYS A 1 91 ? 8.719 -5.558 7.095 1.00 96.69 91 LYS A O 1
ATOM 713 N N . ILE A 1 92 ? 8.976 -4.259 5.272 1.00 96.12 92 ILE A N 1
ATOM 714 C CA . ILE A 1 92 ? 7.636 -3.685 5.287 1.00 96.12 92 ILE A CA 1
ATOM 715 C C . ILE A 1 92 ? 7.092 -3.633 3.865 1.00 96.12 92 ILE A C 1
ATOM 717 O O . ILE A 1 92 ? 7.772 -3.184 2.946 1.00 96.12 92 ILE A O 1
ATOM 721 N N . THR A 1 93 ? 5.864 -4.107 3.683 1.00 96.94 93 THR A N 1
ATOM 722 C CA . THR A 1 93 ? 5.142 -3.974 2.416 1.00 96.94 93 THR A CA 1
ATOM 723 C C . THR A 1 93 ? 4.250 -2.750 2.502 1.00 96.94 93 THR A C 1
ATOM 725 O O . THR A 1 93 ? 3.356 -2.695 3.345 1.00 96.94 93 THR A O 1
ATOM 728 N N . ILE A 1 94 ? 4.514 -1.758 1.657 1.00 97.00 94 ILE A N 1
ATOM 729 C CA . ILE A 1 94 ? 3.859 -0.453 1.714 1.00 97.00 94 ILE A CA 1
ATOM 730 C C . ILE A 1 94 ? 3.695 0.132 0.311 1.00 97.00 94 ILE A C 1
ATOM 732 O O . ILE A 1 94 ? 4.353 -0.280 -0.644 1.00 97.00 94 ILE A O 1
ATOM 736 N N . ASN A 1 95 ? 2.796 1.102 0.194 1.00 97.69 95 ASN A N 1
ATOM 737 C CA . ASN A 1 95 ? 2.752 1.992 -0.953 1.00 97.69 95 ASN A CA 1
ATOM 738 C C . ASN A 1 95 ? 4.005 2.874 -0.997 1.00 97.69 95 ASN A C 1
ATOM 740 O O . ASN A 1 95 ? 4.332 3.541 -0.016 1.00 97.69 95 ASN A O 1
ATOM 744 N N . VAL A 1 96 ? 4.653 2.904 -2.154 1.00 97.38 96 VAL A N 1
ATOM 745 C CA . VAL A 1 96 ? 5.719 3.842 -2.490 1.00 97.38 96 VAL A CA 1
ATOM 746 C C . VAL A 1 96 ? 5.179 4.768 -3.569 1.00 97.38 96 VAL A C 1
ATOM 748 O O . VAL A 1 96 ? 4.750 4.306 -4.630 1.00 97.38 96 VAL A O 1
ATOM 751 N N . GLU A 1 97 ? 5.180 6.070 -3.291 1.00 95.75 97 GLU A N 1
ATOM 752 C CA . GLU A 1 97 ? 4.655 7.065 -4.223 1.00 95.75 97 GLU A CA 1
ATOM 753 C C . GLU A 1 97 ? 5.412 7.041 -5.551 1.00 95.75 97 GLU A C 1
ATOM 755 O O . GLU A 1 97 ? 6.617 6.793 -5.597 1.00 95.75 97 GLU A O 1
ATOM 760 N N . TYR A 1 98 ? 4.704 7.303 -6.650 1.00 90.94 98 TYR A N 1
ATOM 761 C CA . TYR A 1 98 ? 5.252 7.160 -8.006 1.00 90.94 98 TYR A CA 1
ATOM 762 C C . TYR A 1 98 ? 6.521 8.001 -8.230 1.00 90.94 98 TYR A C 1
ATOM 764 O O . TYR A 1 98 ? 7.431 7.582 -8.941 1.00 90.94 98 TYR A O 1
ATOM 772 N N . ASN A 1 99 ? 6.601 9.169 -7.587 1.00 92.44 99 ASN A N 1
ATOM 773 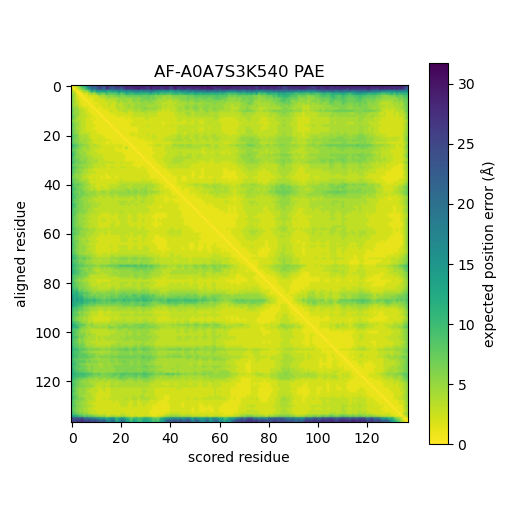C CA . ASN A 1 99 ? 7.745 10.078 -7.653 1.00 92.44 99 ASN A CA 1
ATOM 774 C C . ASN A 1 99 ? 8.980 9.564 -6.890 1.00 92.44 99 ASN A C 1
ATOM 776 O O . ASN A 1 99 ? 10.083 10.053 -7.121 1.00 92.44 99 ASN A O 1
ATOM 780 N N . GLN A 1 100 ? 8.807 8.593 -5.992 1.00 96.00 100 GLN A N 1
ATOM 781 C CA . GLN A 1 100 ? 9.878 7.943 -5.232 1.00 96.00 100 GLN A CA 1
ATOM 782 C C . GLN A 1 100 ? 10.187 6.536 -5.750 1.00 96.00 100 GLN A C 1
ATOM 784 O O . GLN A 1 100 ? 11.323 6.079 -5.627 1.00 96.00 100 GLN A O 1
ATOM 789 N N . LEU A 1 101 ? 9.195 5.858 -6.333 1.00 95.94 101 LEU A N 1
ATOM 790 C CA . LEU A 1 101 ? 9.298 4.468 -6.762 1.00 95.94 101 LEU A CA 1
ATOM 791 C C . LEU A 1 101 ? 10.416 4.270 -7.787 1.00 95.94 101 LEU A C 1
ATOM 793 O O . LEU A 1 101 ? 11.300 3.453 -7.561 1.00 95.94 101 LEU A O 1
ATOM 797 N N . ASP A 1 102 ? 10.412 5.026 -8.886 1.00 95.31 102 ASP A N 1
ATOM 798 C CA . ASP A 1 102 ? 11.388 4.830 -9.965 1.00 95.31 102 ASP A CA 1
ATOM 799 C C . ASP A 1 102 ? 12.853 5.017 -9.503 1.00 95.31 102 ASP A C 1
ATOM 801 O O . ASP A 1 102 ? 13.656 4.105 -9.725 1.00 95.31 102 ASP A O 1
ATOM 805 N N . PRO A 1 103 ? 13.218 6.092 -8.769 1.00 95.31 103 PRO A N 1
ATOM 806 C CA . PRO A 1 103 ? 14.550 6.211 -8.171 1.00 95.31 103 PRO A CA 1
ATOM 807 C C . PRO A 1 103 ? 14.934 5.041 -7.253 1.00 95.31 103 PRO A C 1
ATOM 809 O O . PRO A 1 103 ? 16.072 4.572 -7.304 1.00 95.31 103 PRO A O 1
ATOM 812 N N . LEU A 1 104 ? 14.002 4.547 -6.428 1.00 95.81 104 LEU A N 1
ATOM 813 C CA . LEU A 1 104 ? 14.259 3.413 -5.534 1.00 95.81 104 LEU A CA 1
ATOM 814 C C . LEU A 1 104 ? 14.513 2.121 -6.315 1.00 95.81 104 LEU A C 1
ATOM 816 O O . LEU A 1 104 ? 15.432 1.370 -5.980 1.00 95.81 104 LEU A O 1
ATOM 820 N N . LEU A 1 105 ? 13.739 1.874 -7.372 1.00 96.06 105 LEU A N 1
ATOM 821 C CA . LEU A 1 105 ? 13.907 0.699 -8.223 1.00 96.06 105 LEU A CA 1
ATOM 822 C C . LEU A 1 105 ? 15.243 0.731 -8.967 1.00 96.06 105 LEU A C 1
ATOM 824 O O . LEU A 1 105 ? 15.943 -0.281 -8.962 1.00 96.06 105 LEU A O 1
ATOM 828 N N . LYS A 1 106 ? 15.640 1.894 -9.501 1.00 96.44 106 LYS A N 1
ATOM 829 C CA . LYS A 1 106 ? 16.960 2.108 -10.125 1.00 96.44 106 LYS A CA 1
ATOM 830 C C . LYS A 1 106 ? 18.111 1.762 -9.196 1.00 96.44 106 LYS A C 1
ATOM 832 O O . LYS A 1 106 ? 19.101 1.184 -9.631 1.00 96.44 106 LYS A O 1
ATOM 837 N N . ALA A 1 107 ? 17.966 2.096 -7.918 1.00 95.69 107 ALA A N 1
ATOM 838 C CA . ALA A 1 107 ? 19.003 1.866 -6.926 1.00 95.69 107 ALA A CA 1
ATOM 839 C C . ALA A 1 107 ? 19.074 0.416 -6.419 1.00 95.69 107 ALA A C 1
ATOM 841 O O . ALA A 1 107 ? 20.144 -0.011 -5.996 1.00 95.69 107 ALA A O 1
ATOM 842 N N . SER A 1 108 ? 17.959 -0.326 -6.403 1.00 94.25 108 SER A N 1
ATOM 843 C CA . SER A 1 108 ? 17.860 -1.563 -5.605 1.00 94.25 108 SER A CA 1
ATOM 844 C C . SER A 1 108 ? 17.289 -2.787 -6.320 1.00 94.25 108 SER A C 1
ATOM 846 O O . SER A 1 108 ? 17.377 -3.891 -5.784 1.00 94.25 108 SER A O 1
ATOM 848 N N . TRP A 1 109 ? 16.703 -2.630 -7.509 1.00 95.75 109 TRP A N 1
ATOM 849 C CA . TRP A 1 109 ? 15.972 -3.715 -8.168 1.00 95.75 109 TRP A CA 1
ATOM 850 C C . TRP A 1 109 ? 16.292 -3.860 -9.659 1.00 95.75 109 TRP A C 1
ATOM 852 O O . TRP A 1 109 ? 16.593 -4.962 -10.112 1.00 95.75 109 TRP A O 1
ATOM 862 N N . ASN A 1 110 ? 16.245 -2.771 -10.426 1.00 95.81 110 ASN A N 1
ATOM 863 C CA . ASN A 1 110 ? 16.532 -2.763 -11.859 1.00 95.81 110 ASN A CA 1
ATOM 864 C C . ASN A 1 110 ? 17.092 -1.400 -12.254 1.00 95.81 110 ASN A C 1
ATOM 866 O O . ASN A 1 110 ? 16.423 -0.400 -12.030 1.00 95.81 110 ASN A O 1
ATOM 870 N N . GLU A 1 111 ? 18.262 -1.355 -12.892 1.00 97.12 111 GLU A N 1
ATOM 871 C CA . GLU A 1 111 ? 18.933 -0.114 -13.321 1.00 97.12 111 GLU A CA 1
ATOM 872 C C . GLU A 1 111 ? 18.078 0.783 -14.235 1.00 97.12 111 GLU A C 1
ATOM 874 O O . GLU A 1 111 ? 18.241 2.003 -14.246 1.00 97.12 111 GLU A O 1
ATOM 879 N N . ASN A 1 112 ? 17.124 0.196 -14.964 1.00 96.25 112 ASN A N 1
ATOM 880 C CA . ASN A 1 112 ? 16.182 0.922 -15.816 1.00 96.25 112 ASN A CA 1
ATOM 881 C C . ASN A 1 112 ? 14.952 1.434 -15.048 1.00 96.25 112 ASN A C 1
ATOM 883 O O . ASN A 1 112 ? 14.121 2.134 -15.620 1.00 96.25 112 ASN A O 1
ATOM 887 N N . GLY A 1 113 ? 14.859 1.128 -13.753 1.00 95.62 113 GLY A N 1
ATOM 888 C CA . GLY A 1 113 ? 13.806 1.557 -12.847 1.00 95.62 113 GLY A CA 1
ATOM 889 C C . GLY A 1 113 ? 12.546 0.723 -12.965 1.00 95.62 113 GLY A C 1
ATOM 890 O O . GLY A 1 113 ? 12.582 -0.510 -12.973 1.00 95.62 113 GLY A O 1
ATOM 891 N N . ASP A 1 114 ? 11.415 1.411 -13.013 1.00 96.00 114 ASP A N 1
ATOM 892 C CA . ASP A 1 114 ? 10.127 0.772 -13.225 1.00 96.00 114 ASP A CA 1
ATOM 893 C C . ASP A 1 114 ? 10.002 0.323 -14.687 1.00 96.00 114 ASP A C 1
ATOM 895 O O . ASP A 1 114 ? 9.998 1.141 -15.606 1.00 96.00 114 ASP A O 1
ATOM 899 N N . VAL A 1 115 ? 9.909 -0.987 -14.916 1.00 96.75 115 VAL A N 1
ATOM 900 C CA . VAL A 1 115 ? 9.837 -1.573 -16.262 1.00 96.75 115 VAL A CA 1
ATOM 901 C C . VAL A 1 115 ? 8.625 -2.478 -16.414 1.00 96.75 115 VAL A C 1
ATOM 903 O O . VAL A 1 115 ? 8.077 -2.998 -15.441 1.00 96.75 115 VAL A O 1
ATOM 906 N N . ALA A 1 116 ? 8.209 -2.672 -17.663 1.00 97.50 116 ALA A N 1
ATOM 907 C CA . ALA A 1 116 ? 7.080 -3.523 -17.990 1.00 97.50 116 ALA A CA 1
ATOM 908 C C . ALA A 1 116 ? 7.460 -5.013 -17.989 1.00 97.50 116 ALA A C 1
ATOM 910 O O . ALA A 1 116 ? 8.531 -5.403 -18.456 1.00 97.50 116 ALA A O 1
ATOM 911 N N . ASP A 1 117 ? 6.542 -5.846 -17.511 1.00 95.75 117 ASP A N 1
ATOM 912 C CA . ASP A 1 117 ? 6.549 -7.292 -17.669 1.00 95.75 117 ASP A CA 1
ATOM 913 C C . ASP A 1 117 ? 6.113 -7.704 -19.093 1.00 95.75 117 ASP A C 1
ATOM 915 O O . ASP A 1 117 ? 5.836 -6.875 -19.964 1.00 95.75 117 ASP A O 1
ATOM 919 N N . LYS A 1 118 ? 5.996 -9.016 -19.336 1.00 96.75 118 LYS A N 1
ATOM 920 C CA . LYS A 1 118 ? 5.533 -9.561 -20.629 1.00 96.75 118 LYS A CA 1
ATOM 921 C C . LYS A 1 118 ? 4.109 -9.126 -21.003 1.00 96.75 118 LYS A C 1
ATOM 923 O O . LYS A 1 118 ? 3.755 -9.165 -22.177 1.00 96.75 118 LYS A O 1
ATOM 928 N N . SER A 1 119 ? 3.303 -8.734 -20.021 1.00 95.75 119 SER A N 1
ATOM 929 C CA . SER A 1 119 ? 1.932 -8.241 -20.187 1.00 95.75 119 SER A CA 1
ATOM 930 C C . SER A 1 119 ? 1.891 -6.729 -20.453 1.00 95.75 119 SER A C 1
ATOM 932 O O . SER A 1 119 ? 0.817 -6.153 -20.644 1.00 95.75 119 SER A O 1
ATOM 934 N N . GLY A 1 120 ? 3.049 -6.063 -20.441 1.00 97.31 120 GLY A N 1
ATOM 935 C CA . GLY A 1 120 ? 3.172 -4.623 -20.601 1.00 97.31 120 GLY A CA 1
ATOM 936 C C . GLY A 1 120 ? 2.855 -3.827 -19.331 1.00 97.31 120 GLY A C 1
ATOM 937 O O . GLY A 1 120 ? 2.600 -2.631 -19.450 1.00 97.31 120 GLY A O 1
ATOM 938 N N . ASN A 1 121 ? 2.779 -4.451 -18.152 1.00 98.19 121 ASN A N 1
ATOM 939 C CA . ASN A 1 121 ? 2.454 -3.799 -16.876 1.00 98.19 121 ASN A CA 1
ATOM 940 C C . ASN A 1 121 ? 3.673 -3.775 -15.952 1.00 98.19 121 ASN A C 1
ATOM 942 O O . ASN A 1 121 ? 4.557 -4.611 -16.072 1.00 98.19 121 ASN A O 1
ATOM 946 N N . SER A 1 122 ? 3.718 -2.845 -15.004 1.00 97.62 122 SER A N 1
ATOM 947 C CA . SER A 1 122 ? 4.740 -2.865 -13.958 1.00 97.62 122 SER A CA 1
ATOM 948 C C . SER A 1 122 ? 4.647 -4.140 -13.118 1.00 97.62 122 SER A C 1
ATOM 950 O O . SER A 1 122 ? 3.555 -4.649 -12.849 1.00 97.62 122 SER A O 1
ATOM 952 N N . PHE A 1 123 ? 5.800 -4.610 -12.644 1.00 97.00 123 PHE A N 1
ATOM 953 C CA . PHE A 1 123 ? 5.896 -5.677 -11.646 1.00 97.00 123 PHE A CA 1
ATOM 954 C C . PHE A 1 123 ? 5.320 -5.271 -10.282 1.00 97.00 123 PHE A C 1
ATOM 956 O O . PHE A 1 123 ? 4.976 -6.137 -9.478 1.00 97.00 123 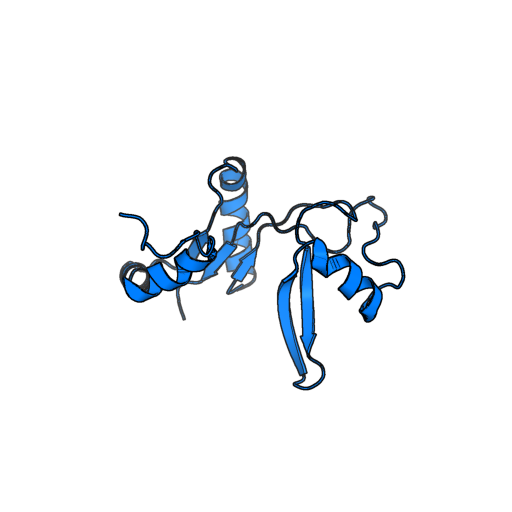PHE A O 1
ATOM 963 N N . PHE A 1 124 ? 5.202 -3.967 -10.025 1.00 97.31 124 PHE A N 1
ATOM 964 C CA . PHE A 1 124 ? 4.700 -3.416 -8.773 1.00 97.31 124 PHE A CA 1
ATOM 965 C C . PHE A 1 124 ? 3.245 -2.986 -8.970 1.00 97.31 124 PHE A C 1
ATOM 967 O O . PHE A 1 124 ? 2.983 -2.054 -9.739 1.00 97.31 124 PHE A O 1
ATOM 974 N N . PRO A 1 125 ? 2.279 -3.661 -8.322 1.00 97.69 125 PRO A N 1
ATOM 975 C CA . PRO A 1 125 ? 0.869 -3.386 -8.540 1.00 97.69 125 PRO A CA 1
ATOM 976 C C . PRO A 1 125 ? 0.512 -1.999 -7.998 1.00 97.69 125 PRO A C 1
ATOM 978 O O . PRO A 1 125 ? 1.025 -1.563 -6.966 1.00 97.69 125 PRO A O 1
ATOM 981 N N . GLY A 1 126 ? -0.363 -1.295 -8.710 1.00 97.75 126 GLY A N 1
ATOM 982 C CA . GLY A 1 126 ? -0.707 0.080 -8.389 1.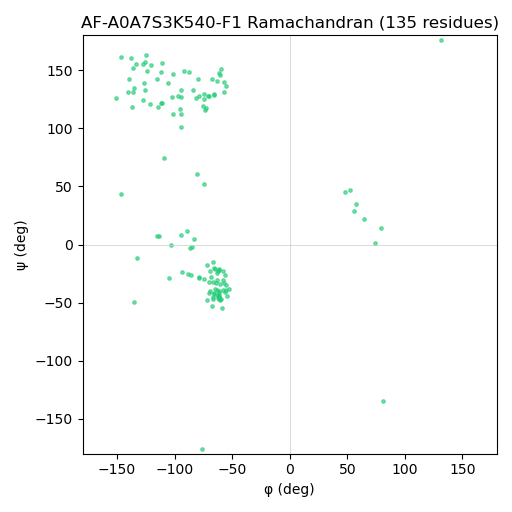00 97.75 126 GLY A CA 1
ATOM 983 C C . GLY A 1 126 ? -1.694 0.187 -7.243 1.00 97.75 126 GLY A C 1
ATOM 984 O O . GLY A 1 126 ? -2.749 -0.448 -7.273 1.00 97.75 126 GLY A O 1
ATOM 985 N N . ASN A 1 127 ? -1.357 0.992 -6.242 1.00 97.00 127 ASN A N 1
ATOM 986 C CA . ASN A 1 127 ? -2.179 1.199 -5.062 1.00 97.00 127 ASN A CA 1
ATOM 987 C C . ASN A 1 127 ? -3.411 2.054 -5.393 1.00 97.00 127 ASN A C 1
ATOM 989 O O . ASN A 1 127 ? -3.288 3.233 -5.710 1.00 97.00 127 ASN A O 1
ATOM 993 N N . SER A 1 128 ? -4.612 1.489 -5.234 1.00 95.69 128 SER A N 1
ATOM 994 C CA . SER A 1 128 ? -5.871 2.227 -5.446 1.00 95.69 128 SER A CA 1
ATOM 995 C C . SER A 1 128 ? -6.324 3.051 -4.229 1.00 95.69 128 SER A C 1
ATOM 997 O O . SER A 1 128 ? -7.408 3.633 -4.240 1.00 95.69 128 SER A O 1
ATOM 999 N N . ASN A 1 129 ? -5.502 3.089 -3.173 1.00 95.69 129 ASN A N 1
ATOM 1000 C CA . ASN A 1 129 ? -5.761 3.766 -1.901 1.00 95.69 129 ASN A CA 1
ATOM 1001 C C . ASN A 1 129 ? -7.052 3.291 -1.204 1.00 95.69 129 ASN A C 1
ATOM 1003 O O . ASN A 1 129 ? -7.765 4.061 -0.553 1.00 95.69 129 ASN A O 1
ATOM 1007 N N . ILE A 1 130 ? -7.343 1.995 -1.363 1.00 97.25 130 ILE A N 1
ATOM 1008 C CA . ILE A 1 130 ? -8.403 1.268 -0.668 1.00 97.25 130 ILE A CA 1
ATOM 1009 C C . ILE A 1 130 ? -7.737 0.229 0.224 1.00 97.25 130 ILE A C 1
ATOM 1011 O O . ILE A 1 130 ? -7.050 -0.670 -0.271 1.00 97.25 130 ILE A O 1
ATOM 1015 N N . ILE A 1 131 ? -7.947 0.347 1.531 1.00 97.38 131 ILE A N 1
ATOM 1016 C CA . ILE A 1 131 ? -7.188 -0.407 2.529 1.00 97.38 131 ILE A CA 1
ATOM 1017 C C . ILE A 1 131 ? -8.160 -1.113 3.465 1.00 97.38 131 ILE A C 1
ATOM 1019 O O . ILE A 1 131 ? -9.016 -0.480 4.084 1.00 97.38 131 ILE A O 1
ATOM 1023 N N . LEU A 1 132 ? -8.017 -2.430 3.577 1.00 97.62 132 LEU A N 1
ATOM 1024 C CA . LEU A 1 132 ? -8.697 -3.243 4.574 1.00 97.62 132 LEU A CA 1
ATOM 1025 C C . LEU A 1 132 ? -7.734 -3.460 5.738 1.00 97.62 132 LEU A C 1
ATOM 1027 O O . LEU A 1 132 ? -6.611 -3.909 5.518 1.00 97.62 132 LEU A O 1
ATOM 1031 N N . ILE A 1 133 ? -8.179 -3.171 6.958 1.00 96.69 133 ILE A N 1
ATOM 1032 C CA . ILE A 1 133 ? -7.392 -3.371 8.179 1.00 96.69 133 ILE A CA 1
ATOM 1033 C C . ILE A 1 133 ? -8.199 -4.222 9.155 1.00 96.69 133 ILE A C 1
ATOM 1035 O O . ILE A 1 133 ? -9.391 -3.977 9.378 1.00 96.69 133 ILE A O 1
ATOM 1039 N N . LYS A 1 134 ? -7.553 -5.231 9.733 1.00 95.69 134 LYS A N 1
ATOM 1040 C CA . LYS A 1 134 ? -8.110 -6.059 10.802 1.00 95.69 134 LYS A CA 1
ATOM 1041 C C . LYS A 1 134 ? -8.200 -5.228 12.087 1.00 95.69 134 LYS A C 1
ATOM 1043 O O . LYS A 1 134 ? -7.237 -4.591 12.493 1.00 95.69 134 LYS A O 1
ATOM 1048 N N . VAL A 1 135 ? -9.375 -5.195 12.711 1.00 91.56 135 VAL A N 1
ATOM 1049 C CA . VAL A 1 135 ? -9.644 -4.392 13.924 1.00 91.56 135 VAL A CA 1
ATOM 1050 C C . VAL A 1 135 ? -9.246 -5.144 15.197 1.00 91.56 135 VAL A C 1
ATOM 1052 O O . VAL A 1 135 ? -8.954 -4.520 16.212 1.00 91.56 135 VAL A O 1
ATOM 1055 N N . SER A 1 136 ? -9.251 -6.476 15.153 1.00 72.38 136 SER A N 1
ATOM 1056 C CA . SER A 1 136 ? -9.033 -7.336 16.315 1.00 72.38 136 SER A CA 1
ATOM 1057 C C . SER A 1 136 ? -7.623 -7.926 16.350 1.00 72.38 136 SER A C 1
ATOM 1059 O O . SER A 1 136 ? -7.237 -8.625 15.409 1.00 72.38 136 SER A O 1
ATOM 1061 N N . THR A 1 137 ? -6.949 -7.732 17.482 1.00 50.84 137 THR A N 1
ATOM 1062 C CA . THR A 1 137 ? -6.014 -8.691 18.095 1.00 50.84 137 THR A CA 1
ATOM 1063 C C . THR A 1 137 ? -6.681 -9.302 19.311 1.00 50.84 137 THR A C 1
ATOM 1065 O O . THR A 1 137 ? -7.259 -8.498 20.083 1.00 50.84 137 THR A O 1
#

pLDDT: mean 94.82, std 6.31, range [50.84, 98.19]

Organism: Euplotes crassus (NCBI:txid5936)

Nearest PDB structures (foldseek):
  3oh4-assembly1_A  TM=8.728E-01  e=2.150E-07  Leishmania major
  3ogz-assembly1_A  TM=9.095E-01  e=5.313E-07  Leishmania major
  3oh1-assembly1_A  TM=9.135E-01  e=6.449E-07  Leishmania major
  3oh2-assembly1_A  TM=8.483E-01  e=6.880E-07  Leishmania major
  6g9w-assembly2_B  TM=7.789E-01  e=4.405E-04  Aspergillus fumigatus Af293

Secondary structure (DSSP, 8-state):
---PPP-----TTHHHHHHHHTTHHHHHHHTT--EEEE--TT-TTHHHHHHHHHHHHHHHT-SEEEEEE---TT-SS-EEEEEEETTTTEEEEEEE-HHHHHHHHHHHT-TT-S-B-TTSSBSSPEEEEEEEEE---

Foldseek 3Di:
DPDDDDDDDPDPVCVVVVCVVVCVLVVCVVVVNFKDKDADPPCPVVVVCVVVQVVVCVVVVPQKDFDFAFAAQLPQFWFFDWDADPVVRDIDTDTDGNVGQQVVCCVPPNVRGFAADPVRTTPTTGGNVMMMGTSDD